Protein AF-A0A7S1NNS5-F1 (afdb_monomer_lite)

Sequence (110 aa):
AAVNRTRTPWVIMAGHRPFYIDSTNWDLPDGDQPVAEAMRRSLEDLLYQHRVDLIFGAHHHSYQRSCPVYKGECREAPTGYAGPVVVNLGMGGAGNSRNVHWVRPRIWRF

InterPro domains:
  IPR004843 Calcineurin-like, phosphoesterase domain [PF00149] (5-63)
  IPR029052 Metallo-dependent phosphatase-like [G3DSA:3.60.21.10] (1-109)
  IPR029052 Metallo-dependent phosphatase-like [SSF56300] (5-108)

pLDDT: mean 95.2, std 5.36, range [59.97, 98.69]

Secondary structure (DSSP, 8-state):
----TTT----EEE-SS-SS-------TTTSHHHHHHHHHHHHHHHHHHTT--EEEE-SSSSEEEEEEEETTEE---SSS---PEEEEE--SSSPPP----SSPPGGG--

Radius of gyration: 14.2 Å; chains: 1; bounding box: 38×27×39 Å

Organism: NCBI:txid73025

Foldseek 3Di:
DPDDCVVVVAAEAEDAQFLDDQFQFPDPPDTNVNVNVVCCVVPQVVCVVVLHAEYEYAPQQDWFKFAADGPLDHFDDPDDGGHYIYIYHHNPPDDHHPGGDPDDRPGGPD

Structure (mmCIF, N/CA/C/O backbone):
data_AF-A0A7S1NNS5-F1
#
_entry.id   AF-A0A7S1NNS5-F1
#
loop_
_atom_site.group_PDB
_atom_site.id
_atom_site.type_symbol
_atom_site.label_atom_id
_atom_site.label_alt_id
_atom_site.label_comp_id
_atom_site.label_asym_id
_atom_site.label_entity_id
_atom_site.label_seq_id
_atom_site.pdbx_PDB_ins_code
_atom_site.Cartn_x
_atom_site.Cartn_y
_atom_site.Cartn_z
_atom_site.occupancy
_atom_site.B_iso_or_equiv
_atom_site.auth_seq_id
_atom_site.auth_comp_id
_atom_site.auth_asym_id
_atom_site.auth_atom_id
_atom_site.pdbx_PDB_model_num
ATOM 1 N N . ALA A 1 1 ? -21.250 -2.586 3.769 1.00 72.25 1 ALA A N 1
ATOM 2 C CA . ALA A 1 1 ? -20.170 -3.590 3.904 1.00 72.25 1 ALA A CA 1
ATOM 3 C C . ALA A 1 1 ? -20.591 -4.671 4.900 1.00 72.25 1 ALA A C 1
ATOM 5 O O . ALA A 1 1 ? -21.308 -4.340 5.835 1.00 72.25 1 ALA A O 1
ATOM 6 N N . ALA A 1 2 ? -20.172 -5.929 4.699 1.00 90.81 2 ALA A N 1
ATOM 7 C CA . ALA A 1 2 ? -20.614 -7.091 5.492 1.00 90.81 2 ALA A CA 1
ATOM 8 C C . ALA A 1 2 ? -19.697 -7.460 6.685 1.00 90.81 2 ALA A C 1
ATOM 10 O O . ALA A 1 2 ? -20.023 -8.356 7.458 1.00 90.81 2 ALA A O 1
ATOM 11 N N . VAL A 1 3 ? -18.544 -6.798 6.841 1.00 95.38 3 VAL A N 1
ATOM 12 C CA . VAL A 1 3 ? -17.554 -7.126 7.882 1.00 95.38 3 VAL A CA 1
ATOM 13 C C . VAL A 1 3 ? -17.997 -6.610 9.254 1.00 95.38 3 VAL A C 1
ATOM 15 O O . VAL A 1 3 ? -18.197 -5.408 9.431 1.00 95.38 3 VAL A O 1
ATOM 18 N N . ASN A 1 4 ? -18.074 -7.501 10.247 1.00 95.75 4 ASN A N 1
ATOM 19 C CA . ASN A 1 4 ? -18.313 -7.134 11.642 1.00 95.75 4 ASN A CA 1
ATOM 20 C C . ASN A 1 4 ? -16.986 -6.969 12.401 1.00 95.75 4 ASN A C 1
ATOM 22 O O . ASN A 1 4 ? -16.387 -7.945 12.856 1.00 95.75 4 ASN A O 1
ATOM 26 N N . ARG A 1 5 ? -16.559 -5.720 12.598 1.00 94.94 5 ARG A N 1
ATOM 27 C CA . ARG A 1 5 ? -15.259 -5.406 13.208 1.00 94.94 5 ARG A CA 1
ATOM 28 C C . ARG A 1 5 ? -15.173 -5.637 14.716 1.00 94.94 5 ARG A C 1
ATOM 30 O O . ARG A 1 5 ? -14.072 -5.613 15.249 1.00 94.94 5 ARG A O 1
ATOM 37 N N . THR A 1 6 ? -16.279 -5.931 15.404 1.00 96.06 6 THR A N 1
ATOM 38 C CA . THR A 1 6 ? -16.203 -6.401 16.801 1.00 96.06 6 THR A CA 1
ATOM 39 C C . THR A 1 6 ? -15.765 -7.863 16.889 1.00 96.06 6 THR A C 1
ATOM 41 O O . THR A 1 6 ? -15.257 -8.284 17.923 1.00 96.06 6 THR A O 1
ATOM 44 N N . ARG A 1 7 ? -15.924 -8.636 15.802 1.00 97.56 7 ARG A N 1
ATOM 45 C CA . ARG A 1 7 ? -15.493 -10.042 15.702 1.00 97.56 7 ARG A CA 1
ATOM 46 C C . ARG A 1 7 ? -14.221 -10.211 14.877 1.00 97.56 7 ARG A C 1
ATOM 48 O O . ARG A 1 7 ? -13.359 -11.000 15.244 1.00 97.56 7 ARG A O 1
ATOM 55 N N . THR A 1 8 ? -14.108 -9.479 13.772 1.00 96.94 8 THR A N 1
ATOM 56 C CA . THR A 1 8 ? -12.945 -9.479 12.874 1.00 96.94 8 THR A CA 1
ATOM 57 C C . THR A 1 8 ? -12.390 -8.056 12.787 1.00 96.94 8 THR A C 1
ATOM 59 O O . THR A 1 8 ? -12.735 -7.321 11.856 1.00 96.94 8 THR A O 1
ATOM 62 N N . PRO A 1 9 ? -11.603 -7.616 13.785 1.00 95.31 9 PRO A N 1
ATOM 63 C CA . PRO A 1 9 ? -11.196 -6.216 13.905 1.00 95.31 9 PRO A CA 1
ATOM 64 C C . PRO A 1 9 ? -10.269 -5.768 12.775 1.00 95.31 9 PRO A C 1
ATOM 66 O O . PRO A 1 9 ? -10.369 -4.620 12.336 1.00 95.31 9 PRO A O 1
ATOM 69 N N . TRP A 1 10 ? -9.437 -6.685 12.277 1.00 96.88 10 TRP A N 1
ATOM 70 C CA . TRP A 1 10 ? -8.492 -6.439 11.196 1.00 96.88 10 TRP A CA 1
ATOM 71 C C . TRP A 1 10 ? -9.129 -6.691 9.832 1.00 96.88 10 TRP A C 1
ATOM 73 O O . TRP A 1 10 ? -9.603 -7.793 9.549 1.00 96.88 10 TRP A O 1
ATOM 83 N N . VAL A 1 11 ? -9.111 -5.674 8.979 1.00 98.00 11 VAL A N 1
ATOM 84 C CA . VAL A 1 11 ? -9.533 -5.740 7.582 1.00 98.00 11 VAL A CA 1
ATOM 85 C C . VAL A 1 11 ? -8.316 -5.499 6.712 1.00 98.00 11 VAL A C 1
ATOM 87 O O . VAL A 1 11 ? -7.682 -4.447 6.781 1.00 98.00 11 VAL A O 1
ATOM 90 N N . ILE A 1 12 ? -8.006 -6.488 5.883 1.00 98.19 12 ILE A N 1
ATOM 91 C CA . ILE A 1 12 ? -6.823 -6.500 5.033 1.00 98.19 12 ILE A CA 1
ATOM 92 C C . ILE A 1 12 ? -7.285 -6.633 3.587 1.00 98.19 12 ILE A C 1
ATOM 94 O O . ILE A 1 12 ? -8.106 -7.495 3.269 1.00 98.19 12 ILE A O 1
ATOM 98 N N . MET A 1 13 ? -6.748 -5.787 2.716 1.00 98.00 13 MET A N 1
ATOM 99 C CA . MET A 1 13 ? -6.851 -5.949 1.269 1.00 98.00 13 MET A CA 1
ATOM 100 C C . MET A 1 13 ? -5.528 -6.513 0.759 1.00 98.00 13 MET A C 1
ATOM 102 O O . MET A 1 13 ? -4.462 -6.102 1.210 1.00 98.00 13 MET A O 1
ATOM 106 N N . ALA A 1 14 ? -5.586 -7.468 -0.161 1.00 97.81 14 ALA A N 1
ATOM 107 C CA . ALA A 1 14 ? -4.403 -8.008 -0.811 1.00 97.81 14 ALA A CA 1
ATOM 108 C C . ALA A 1 14 ? -4.624 -8.052 -2.322 1.00 97.81 14 ALA A C 1
ATOM 110 O O . ALA A 1 14 ? -5.696 -8.441 -2.790 1.00 97.81 14 ALA A O 1
ATOM 111 N N . GLY A 1 15 ? -3.601 -7.664 -3.074 1.00 96.31 15 GLY A N 1
ATOM 112 C CA . GLY A 1 15 ? -3.576 -7.711 -4.529 1.00 96.31 15 GLY A CA 1
ATOM 113 C C . GLY A 1 15 ? -2.174 -8.026 -5.041 1.00 96.31 15 GLY A C 1
ATOM 114 O O . GLY A 1 15 ? -1.186 -7.870 -4.328 1.00 96.31 15 GLY A O 1
ATOM 115 N N . HIS A 1 16 ? -2.078 -8.494 -6.288 1.00 97.50 16 HIS A N 1
ATOM 116 C CA . HIS A 1 16 ? -0.778 -8.809 -6.880 1.00 97.50 16 HIS A CA 1
ATOM 117 C C . HIS A 1 16 ? 0.026 -7.545 -7.210 1.00 97.50 16 HIS A C 1
ATOM 119 O O . HIS A 1 16 ? 1.174 -7.435 -6.798 1.00 97.50 16 HIS A O 1
ATOM 125 N N . ARG A 1 17 ? -0.560 -6.586 -7.940 1.00 97.94 17 ARG A N 1
ATOM 126 C CA . ARG A 1 17 ? 0.110 -5.321 -8.290 1.00 97.94 17 ARG A CA 1
ATOM 127 C C . ARG A 1 17 ? 0.098 -4.368 -7.087 1.00 97.94 17 ARG A C 1
ATOM 129 O O . ARG A 1 17 ? -0.852 -4.408 -6.302 1.00 97.94 17 ARG A O 1
ATOM 136 N N . PRO A 1 18 ? 1.124 -3.523 -6.913 1.00 97.25 18 PRO A N 1
ATOM 137 C CA . PRO A 1 18 ? 1.241 -2.710 -5.715 1.00 97.25 18 PRO A CA 1
ATOM 138 C C . PRO A 1 18 ? 0.255 -1.539 -5.723 1.00 97.25 18 PRO A C 1
ATOM 140 O O . PRO A 1 18 ? 0.087 -0.855 -6.728 1.00 97.25 18 PRO A O 1
ATOM 143 N N . PHE A 1 19 ? -0.380 -1.279 -4.579 1.00 98.19 19 PHE A N 1
ATOM 144 C CA . PHE A 1 19 ? -1.348 -0.185 -4.428 1.00 98.19 19 PHE A CA 1
ATOM 145 C C . PHE A 1 19 ? -0.680 1.197 -4.346 1.00 98.19 19 PHE A C 1
ATOM 147 O O . PHE A 1 19 ? -1.133 2.171 -4.940 1.00 98.19 19 PHE A O 1
ATOM 154 N N . TYR A 1 20 ? 0.442 1.250 -3.636 1.00 97.56 20 TYR A N 1
ATOM 155 C CA . TYR A 1 20 ? 1.446 2.302 -3.682 1.00 97.56 20 TYR A CA 1
ATOM 156 C C . TYR A 1 20 ? 2.793 1.607 -3.881 1.00 97.56 20 TYR A C 1
ATOM 158 O O . TYR A 1 20 ? 3.020 0.551 -3.288 1.00 97.56 20 TYR A O 1
ATOM 166 N N . ILE A 1 21 ? 3.691 2.197 -4.672 1.00 96.38 21 ILE A N 1
ATOM 167 C CA . ILE A 1 21 ? 5.068 1.708 -4.810 1.00 96.38 21 ILE A CA 1
ATOM 168 C C . ILE A 1 21 ? 6.045 2.853 -5.078 1.00 96.38 21 ILE A C 1
ATOM 170 O O . ILE A 1 21 ? 5.730 3.795 -5.805 1.00 96.38 21 ILE A O 1
ATOM 174 N N . ASP A 1 22 ? 7.235 2.787 -4.491 1.00 95.50 22 ASP A N 1
ATOM 175 C CA . ASP A 1 22 ? 8.407 3.503 -4.986 1.00 95.50 22 ASP A CA 1
ATOM 176 C C . ASP A 1 22 ? 8.935 2.756 -6.215 1.00 95.50 22 ASP A C 1
ATOM 178 O O . ASP A 1 22 ? 9.578 1.712 -6.084 1.00 95.50 22 ASP A O 1
ATOM 182 N N . SER A 1 23 ? 8.595 3.267 -7.398 1.00 95.56 23 SER A N 1
ATOM 183 C CA . SER A 1 23 ? 9.065 2.748 -8.679 1.00 95.56 23 SER A CA 1
ATOM 184 C C . SER A 1 23 ? 9.232 3.875 -9.695 1.00 95.56 23 SER A C 1
ATOM 186 O O . SER A 1 23 ? 8.374 4.753 -9.777 1.00 95.56 23 SER A O 1
ATOM 188 N N . THR A 1 24 ? 10.299 3.850 -10.490 1.00 96.44 24 THR A N 1
ATOM 189 C CA . THR A 1 24 ? 10.511 4.761 -11.628 1.00 96.44 24 THR A CA 1
ATOM 190 C C . THR A 1 24 ? 9.867 4.256 -12.923 1.00 96.44 24 THR A C 1
ATOM 192 O O . THR A 1 24 ? 10.018 4.895 -13.961 1.00 96.44 24 THR A O 1
ATOM 195 N N . ASN A 1 25 ? 9.160 3.122 -12.888 1.00 97.06 25 ASN A N 1
ATOM 196 C CA . ASN A 1 25 ? 8.480 2.558 -14.051 1.00 97.06 25 ASN A CA 1
ATOM 197 C C . ASN A 1 25 ? 7.132 3.260 -14.293 1.00 97.06 25 ASN A C 1
ATOM 199 O O . ASN A 1 25 ? 6.145 3.011 -13.593 1.00 97.06 25 ASN A O 1
ATOM 203 N N . TRP A 1 26 ? 7.120 4.116 -15.313 1.00 97.12 26 TRP A N 1
ATOM 204 C CA . TRP A 1 26 ? 5.965 4.884 -15.782 1.00 97.12 26 TRP A CA 1
ATOM 205 C C . TRP A 1 26 ? 5.451 4.420 -17.152 1.00 97.12 26 TRP A C 1
ATOM 207 O O . TRP A 1 26 ? 4.661 5.127 -17.778 1.00 97.12 26 TRP A O 1
ATOM 217 N N . ASP A 1 27 ? 5.888 3.250 -17.623 1.00 97.38 27 ASP A N 1
ATOM 218 C CA . ASP A 1 27 ? 5.524 2.745 -18.945 1.00 97.38 27 ASP A CA 1
ATOM 219 C C . ASP A 1 27 ? 4.004 2.559 -19.048 1.00 97.38 27 ASP A C 1
ATOM 221 O O . ASP A 1 27 ? 3.374 1.939 -18.193 1.00 97.38 27 ASP A O 1
ATOM 225 N N . LEU A 1 28 ? 3.384 3.102 -20.094 1.00 95.75 28 LEU A N 1
ATOM 226 C CA . LEU A 1 28 ? 1.946 2.952 -20.309 1.00 95.75 28 LEU A CA 1
ATOM 227 C C . LEU A 1 28 ? 1.637 1.697 -21.145 1.00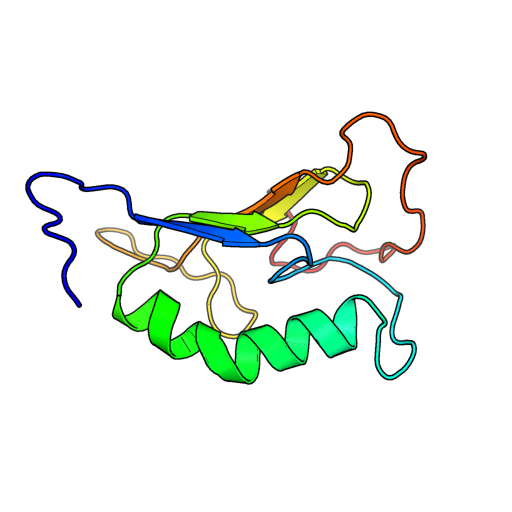 95.75 28 LEU A C 1
ATOM 229 O O . LEU A 1 28 ? 2.376 1.403 -22.083 1.00 95.75 28 LEU A O 1
ATOM 233 N N . PRO A 1 29 ? 0.519 0.994 -20.874 1.00 94.44 29 PRO A N 1
ATOM 234 C CA . PRO A 1 29 ? -0.437 1.233 -19.784 1.00 94.44 29 PRO A CA 1
ATOM 235 C C . PRO A 1 29 ? -0.112 0.457 -18.491 1.00 94.44 29 PRO A C 1
ATOM 237 O O . PRO A 1 29 ? -0.773 0.667 -17.476 1.00 94.44 29 PRO A O 1
ATOM 240 N N . ASP A 1 30 ? 0.868 -0.448 -18.535 1.00 95.50 30 ASP A N 1
ATOM 241 C CA . ASP A 1 30 ? 1.033 -1.542 -17.565 1.00 95.50 30 ASP A CA 1
ATOM 242 C C . ASP A 1 30 ? 2.200 -1.386 -16.583 1.00 95.50 30 ASP A C 1
ATOM 244 O O . ASP A 1 30 ? 2.463 -2.302 -15.796 1.00 95.50 30 ASP A O 1
ATOM 248 N N . GLY A 1 31 ? 2.897 -0.253 -16.621 1.00 97.19 31 GLY A N 1
ATOM 249 C CA . GLY A 1 31 ? 3.951 0.088 -15.681 1.00 97.19 31 GLY A CA 1
ATOM 250 C C . GLY A 1 31 ? 3.437 0.185 -14.247 1.00 97.19 31 GLY A C 1
ATOM 251 O O . GLY A 1 31 ? 2.243 0.372 -13.984 1.00 97.19 31 GLY A O 1
ATOM 252 N N . ASP A 1 32 ? 4.366 0.081 -13.300 1.00 97.44 32 ASP A N 1
ATOM 253 C CA . ASP A 1 32 ? 4.055 0.059 -11.870 1.00 97.44 32 ASP A CA 1
ATOM 254 C C . ASP A 1 32 ? 3.227 1.281 -11.434 1.00 97.44 32 ASP A C 1
ATOM 256 O O . ASP A 1 32 ? 2.226 1.133 -10.727 1.00 97.44 32 ASP A O 1
ATOM 260 N N . GLN A 1 33 ? 3.624 2.484 -11.869 1.00 97.38 33 GLN A N 1
ATOM 261 C CA . GLN A 1 33 ? 2.968 3.731 -11.466 1.00 97.38 33 GLN A CA 1
ATOM 262 C C . GLN A 1 33 ? 1.575 3.911 -12.094 1.00 97.38 33 GLN A C 1
ATOM 264 O O . GLN A 1 33 ? 0.630 4.122 -11.328 1.00 97.38 33 GLN A O 1
ATOM 269 N N . PRO A 1 34 ? 1.375 3.765 -13.423 1.00 98.19 34 PRO A N 1
ATOM 270 C CA . PRO A 1 34 ? 0.045 3.859 -14.031 1.00 98.19 34 PRO A CA 1
ATOM 271 C C . PRO A 1 34 ? -0.983 2.894 -13.430 1.00 98.19 34 PRO A C 1
ATOM 273 O O . PRO A 1 34 ? -2.122 3.283 -13.154 1.00 98.19 34 PRO A O 1
ATOM 276 N N . VAL A 1 35 ? -0.584 1.647 -13.163 1.00 98.19 35 VAL A N 1
ATOM 277 C CA . VAL A 1 35 ? -1.483 0.647 -12.571 1.00 98.19 35 VAL A CA 1
ATOM 278 C C . VAL A 1 35 ? -1.802 0.987 -11.114 1.00 98.19 35 VAL A C 1
ATOM 280 O O . VAL A 1 35 ? -2.971 0.939 -10.717 1.00 98.19 35 VAL A O 1
ATOM 283 N N . ALA A 1 36 ? -0.801 1.380 -10.319 1.00 97.94 36 ALA A N 1
ATOM 284 C CA . ALA A 1 36 ? -1.015 1.841 -8.947 1.00 97.94 36 ALA A CA 1
ATOM 285 C C . ALA A 1 36 ? -1.941 3.071 -8.900 1.00 97.94 36 ALA A C 1
ATOM 287 O O . ALA A 1 36 ? -2.832 3.152 -8.053 1.00 97.94 36 ALA A O 1
ATOM 288 N N . GLU A 1 37 ? -1.787 4.022 -9.823 1.00 98.12 37 GLU A N 1
ATOM 289 C CA . GLU A 1 37 ? -2.674 5.182 -9.952 1.00 98.12 37 GLU A CA 1
ATOM 290 C C . GLU A 1 37 ? -4.112 4.798 -10.292 1.00 98.12 37 GLU A C 1
ATOM 292 O O . GLU A 1 37 ? -5.038 5.286 -9.640 1.00 98.12 37 GLU A O 1
ATOM 297 N N . ALA A 1 38 ? -4.319 3.916 -11.270 1.00 98.19 38 ALA A N 1
ATOM 298 C CA . ALA A 1 38 ? -5.652 3.460 -11.655 1.00 98.19 38 ALA A CA 1
ATOM 299 C C . ALA A 1 38 ? -6.374 2.755 -10.492 1.00 98.19 38 ALA A C 1
ATOM 301 O O . ALA A 1 38 ? -7.555 3.019 -10.235 1.00 98.19 38 ALA A O 1
ATOM 302 N N . MET A 1 39 ? -5.654 1.915 -9.739 1.00 98.12 39 MET A N 1
ATOM 303 C CA . MET A 1 39 ? -6.189 1.270 -8.537 1.00 98.12 39 MET A CA 1
ATOM 304 C C . MET A 1 39 ? -6.560 2.292 -7.463 1.00 98.12 39 MET A C 1
ATOM 306 O O . MET A 1 39 ? -7.664 2.224 -6.921 1.00 98.12 39 MET A O 1
ATOM 310 N N . ARG A 1 40 ? -5.690 3.267 -7.174 1.00 98.25 40 ARG A N 1
ATOM 311 C CA . ARG A 1 40 ? -5.969 4.305 -6.169 1.00 98.25 40 ARG A CA 1
ATOM 312 C C . ARG A 1 40 ? -7.159 5.178 -6.549 1.00 98.25 40 ARG A C 1
ATOM 314 O O . ARG A 1 40 ? -8.032 5.392 -5.713 1.00 98.25 40 ARG A O 1
ATOM 321 N N . ARG A 1 41 ? -7.263 5.599 -7.814 1.00 98.31 41 ARG A N 1
ATOM 322 C CA . ARG A 1 41 ? -8.426 6.355 -8.319 1.00 98.31 41 ARG A CA 1
ATOM 323 C C . ARG A 1 41 ? -9.747 5.613 -8.115 1.00 98.31 41 ARG A C 1
ATOM 325 O O . ARG A 1 41 ? -10.762 6.256 -7.889 1.00 98.31 41 ARG A O 1
ATOM 332 N N . SER A 1 42 ? -9.725 4.284 -8.194 1.00 98.12 42 SER A N 1
ATOM 333 C CA . SER A 1 42 ? -10.937 3.461 -8.132 1.00 98.12 42 SER A CA 1
ATOM 334 C C . SER A 1 42 ? -11.287 2.997 -6.717 1.00 98.12 42 SER A C 1
ATOM 336 O O . SER A 1 42 ? -12.461 2.833 -6.400 1.00 98.12 42 SER A O 1
ATOM 338 N N . LEU A 1 43 ? -10.282 2.739 -5.873 1.00 98.38 43 LEU A N 1
ATOM 339 C CA . LEU A 1 43 ? -10.463 2.000 -4.619 1.00 98.38 43 LEU A CA 1
ATOM 340 C C . LEU A 1 43 ? -10.043 2.771 -3.366 1.00 98.38 43 LEU A C 1
ATOM 342 O O . LEU A 1 43 ? -10.512 2.429 -2.286 1.00 98.38 43 LEU A O 1
ATOM 346 N N . GLU A 1 44 ? -9.176 3.781 -3.457 1.00 98.56 44 GLU A N 1
ATOM 347 C CA . GLU A 1 44 ? -8.571 4.396 -2.265 1.00 98.56 44 GLU A CA 1
ATOM 348 C C . GLU A 1 44 ? -9.610 4.978 -1.303 1.00 98.56 44 GLU A C 1
ATOM 350 O O . GLU A 1 44 ? -9.551 4.708 -0.103 1.00 98.56 44 GLU A O 1
ATOM 355 N N . ASP A 1 45 ? -10.604 5.691 -1.835 1.00 98.50 45 ASP A N 1
ATOM 356 C CA . ASP A 1 45 ? -11.661 6.301 -1.024 1.00 98.50 45 ASP A CA 1
ATOM 357 C C . ASP A 1 45 ? -12.534 5.241 -0.350 1.00 98.50 45 ASP A C 1
ATOM 359 O O . ASP A 1 45 ? -12.859 5.361 0.830 1.00 98.50 45 ASP A O 1
ATOM 363 N N . LEU A 1 46 ? -12.836 4.150 -1.059 1.00 98.06 46 LEU A N 1
ATOM 364 C CA . LEU A 1 46 ? -13.601 3.025 -0.524 1.00 98.06 46 LEU A CA 1
ATOM 365 C C . LEU A 1 46 ? -12.845 2.319 0.613 1.00 98.06 46 LEU A C 1
ATOM 367 O O . LEU A 1 46 ? -13.423 2.032 1.665 1.00 98.06 46 LEU A O 1
ATOM 371 N N . LEU A 1 47 ? -11.554 2.034 0.413 1.00 98.25 47 LEU A N 1
ATOM 372 C CA . LEU A 1 47 ? -10.718 1.354 1.408 1.00 98.25 47 LEU A CA 1
ATOM 373 C C . LEU A 1 47 ? -10.519 2.232 2.650 1.00 98.25 47 LEU A C 1
ATOM 375 O O . LEU A 1 47 ? -10.604 1.730 3.774 1.00 98.25 47 LEU A O 1
ATOM 379 N N . TYR A 1 48 ? -10.330 3.540 2.463 1.00 97.81 48 TYR A N 1
ATOM 380 C CA . TYR A 1 48 ? -10.237 4.505 3.556 1.00 97.81 48 TYR A CA 1
ATOM 381 C C . TYR A 1 48 ? -11.562 4.631 4.325 1.00 97.81 48 TYR A C 1
ATOM 383 O O . TYR A 1 48 ? -11.575 4.532 5.554 1.00 97.81 48 TYR A O 1
ATOM 391 N N . GLN A 1 49 ? -12.696 4.757 3.623 1.00 96.94 49 GLN A N 1
ATOM 392 C CA . GLN A 1 49 ? -14.035 4.839 4.224 1.00 96.94 49 GLN A CA 1
ATOM 393 C C . GLN A 1 49 ? -14.366 3.601 5.069 1.00 96.94 49 GLN A C 1
ATOM 395 O O . GLN A 1 49 ? -14.964 3.712 6.141 1.00 96.94 49 GLN A O 1
ATOM 400 N N . HIS A 1 50 ? -13.955 2.414 4.618 1.00 96.75 50 HIS A N 1
ATOM 401 C CA . HIS A 1 50 ? -14.123 1.165 5.366 1.00 96.75 50 HIS A CA 1
ATOM 402 C C . HIS A 1 50 ? -12.996 0.873 6.365 1.00 96.75 50 HIS A C 1
ATOM 404 O O . HIS A 1 50 ? -13.011 -0.167 7.034 1.00 96.75 50 HIS A O 1
ATOM 410 N N . ARG A 1 51 ? -12.080 1.831 6.536 1.00 96.94 51 ARG A N 1
ATOM 411 C CA . ARG A 1 51 ? -10.987 1.823 7.505 1.00 96.94 51 ARG A CA 1
ATOM 412 C C . ARG A 1 51 ? -10.075 0.600 7.370 1.00 96.94 51 ARG A C 1
ATOM 414 O O . ARG A 1 51 ? -9.715 0.003 8.379 1.00 96.94 51 ARG A O 1
ATOM 421 N N . VAL A 1 52 ? -9.758 0.179 6.146 1.00 98.19 52 VAL A N 1
ATOM 422 C CA . VAL A 1 52 ? -8.841 -0.949 5.898 1.00 98.19 52 VAL A CA 1
ATOM 423 C C . VAL A 1 52 ? -7.519 -0.702 6.617 1.00 98.19 52 VAL A C 1
ATOM 425 O O . VAL A 1 52 ? -6.968 0.392 6.519 1.00 98.19 52 VAL A O 1
ATOM 428 N N . ASP A 1 53 ? -7.022 -1.694 7.351 1.00 97.88 53 ASP A N 1
ATOM 429 C CA . ASP A 1 53 ? -5.847 -1.522 8.210 1.00 97.88 53 ASP A CA 1
ATOM 430 C C . ASP A 1 53 ? -4.552 -1.725 7.427 1.00 97.88 53 ASP A C 1
ATOM 432 O O . ASP A 1 53 ? -3.607 -0.949 7.570 1.00 97.88 53 ASP A O 1
ATOM 436 N N . LEU A 1 54 ? -4.523 -2.753 6.573 1.00 98.06 54 LEU A N 1
ATOM 437 C CA . LEU A 1 54 ? -3.365 -3.117 5.764 1.00 98.06 54 LEU A CA 1
ATOM 438 C C . LEU A 1 54 ? -3.756 -3.357 4.311 1.00 98.06 54 LEU A C 1
ATOM 440 O O . LEU A 1 54 ? -4.794 -3.957 4.018 1.00 98.06 54 LEU A O 1
ATOM 444 N N . ILE A 1 55 ? -2.878 -2.932 3.409 1.00 98.69 55 ILE A N 1
ATOM 445 C CA . ILE A 1 55 ? -2.959 -3.243 1.984 1.00 98.69 55 ILE A CA 1
ATOM 446 C C . ILE A 1 55 ? -1.674 -3.958 1.579 1.00 98.69 55 ILE A C 1
ATOM 448 O O . ILE A 1 55 ? -0.597 -3.362 1.601 1.00 98.69 55 ILE A O 1
ATOM 452 N N . PHE A 1 56 ? -1.786 -5.227 1.197 1.00 98.56 56 PHE A N 1
ATOM 453 C CA . PHE A 1 56 ? -0.671 -6.013 0.684 1.00 98.56 56 PHE A CA 1
ATOM 454 C C . PHE A 1 56 ? -0.599 -5.947 -0.840 1.00 98.56 56 PHE A C 1
ATOM 456 O O . PHE A 1 56 ? -1.576 -6.229 -1.532 1.00 98.56 56 PHE A O 1
ATOM 463 N N . GLY A 1 57 ? 0.584 -5.596 -1.340 1.00 98.00 57 GLY A N 1
ATOM 464 C CA . GLY A 1 57 ? 0.963 -5.655 -2.748 1.00 98.00 57 GLY A CA 1
ATOM 465 C C . GLY A 1 57 ? 2.155 -6.584 -2.977 1.00 98.00 57 GLY A C 1
ATOM 466 O O . GLY A 1 57 ? 2.865 -6.959 -2.040 1.00 98.00 57 GLY A O 1
ATOM 467 N N . ALA A 1 58 ? 2.391 -6.936 -4.235 1.00 97.00 58 ALA A N 1
ATOM 468 C CA . ALA A 1 58 ? 3.564 -7.672 -4.692 1.00 97.00 58 ALA A CA 1
ATOM 469 C C . ALA A 1 58 ? 4.000 -7.121 -6.064 1.00 97.00 58 ALA A C 1
ATOM 471 O O . ALA A 1 58 ? 4.005 -5.909 -6.265 1.00 97.00 58 ALA A O 1
ATOM 472 N N . HIS A 1 59 ? 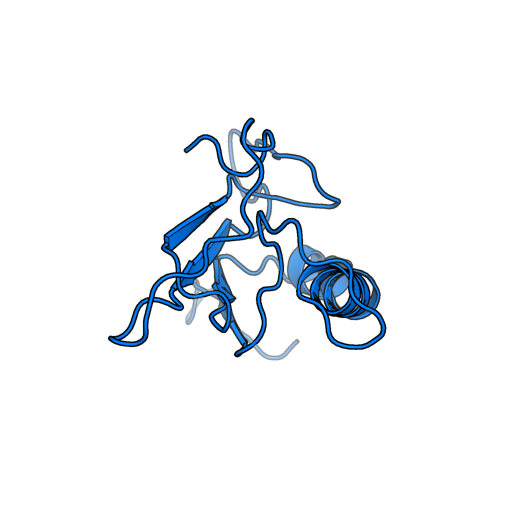4.348 -7.998 -7.011 1.00 97.75 59 HIS A N 1
ATOM 473 C CA . HIS A 1 59 ? 4.787 -7.673 -8.375 1.00 97.75 59 HIS A CA 1
ATOM 474 C C . HIS A 1 59 ? 6.147 -6.968 -8.448 1.00 97.75 59 HIS A C 1
ATOM 476 O O . HIS A 1 59 ? 7.068 -7.492 -9.064 1.00 97.75 59 HIS A O 1
ATOM 482 N N . HIS A 1 60 ? 6.323 -5.839 -7.762 1.00 97.62 60 HIS A N 1
ATOM 483 C CA . HIS A 1 60 ? 7.626 -5.207 -7.614 1.00 97.62 60 HIS A CA 1
ATOM 484 C C . HIS A 1 60 ? 8.460 -6.017 -6.611 1.00 97.62 60 HIS A C 1
ATOM 486 O O . HIS A 1 60 ? 8.095 -6.129 -5.436 1.00 97.62 60 HIS A O 1
ATOM 492 N N . HIS A 1 61 ? 9.563 -6.618 -7.055 1.00 97.50 61 HIS A N 1
ATOM 493 C CA . HIS A 1 61 ? 10.378 -7.540 -6.260 1.00 97.50 61 HIS A CA 1
ATOM 494 C C . HIS A 1 61 ? 11.272 -6.779 -5.274 1.00 97.50 61 HIS A C 1
ATOM 496 O O . HIS A 1 61 ? 12.487 -6.676 -5.432 1.00 97.50 61 HIS A O 1
ATOM 502 N N . SER A 1 62 ? 10.643 -6.198 -4.259 1.00 95.25 62 SER A N 1
ATOM 503 C CA . SER A 1 62 ? 11.281 -5.467 -3.169 1.00 95.25 62 SER A CA 1
ATOM 504 C C . SER A 1 62 ? 10.389 -5.478 -1.935 1.00 95.25 62 SER A C 1
ATOM 506 O O . SER A 1 62 ? 9.165 -5.530 -2.066 1.00 95.25 62 SER A O 1
ATOM 508 N N . TYR A 1 63 ? 10.977 -5.288 -0.759 1.00 95.56 63 TYR A N 1
ATOM 509 C CA . TYR A 1 63 ? 10.217 -4.913 0.427 1.00 95.56 63 TYR A CA 1
ATOM 510 C C . TYR A 1 63 ? 10.020 -3.398 0.480 1.00 95.56 63 TYR A C 1
ATOM 512 O O . TYR A 1 63 ? 11.002 -2.655 0.436 1.00 95.56 63 TYR A O 1
ATOM 520 N N . GLN A 1 64 ? 8.775 -2.943 0.617 1.00 95.75 64 GLN A N 1
ATOM 521 C CA . GLN A 1 64 ? 8.470 -1.542 0.915 1.00 95.75 64 GLN A CA 1
ATOM 522 C C . GLN A 1 64 ? 7.300 -1.465 1.891 1.00 95.75 64 GLN A C 1
ATOM 524 O O . GLN A 1 64 ? 6.349 -2.235 1.778 1.00 95.75 64 GLN A O 1
ATOM 529 N N . ARG A 1 65 ? 7.356 -0.532 2.839 1.00 97.19 65 ARG A N 1
ATOM 530 C CA . ARG A 1 65 ? 6.300 -0.313 3.829 1.00 97.19 65 ARG A CA 1
ATOM 531 C C . ARG A 1 65 ? 6.047 1.175 3.973 1.00 97.19 65 ARG A C 1
ATOM 533 O O . ARG A 1 65 ? 6.993 1.945 4.121 1.00 97.19 65 ARG A O 1
ATOM 540 N N . SER A 1 66 ? 4.782 1.569 3.910 1.00 97.38 66 SER A N 1
ATOM 541 C CA . SER A 1 66 ? 4.412 2.967 4.037 1.00 97.38 66 SER A CA 1
ATOM 542 C C . SER A 1 66 ? 4.155 3.372 5.494 1.00 97.38 66 SER A C 1
ATOM 544 O O . SER A 1 66 ? 3.887 2.540 6.361 1.00 97.38 66 SER A O 1
ATOM 546 N N . CYS A 1 67 ? 4.156 4.674 5.764 1.00 96.69 67 CYS A N 1
ATOM 547 C CA . CYS A 1 67 ? 3.343 5.239 6.848 1.00 96.69 67 CYS A CA 1
ATOM 548 C C . CYS A 1 67 ? 1.841 4.942 6.618 1.00 96.69 67 CYS A C 1
ATOM 550 O O . CYS A 1 67 ? 1.465 4.564 5.501 1.00 96.69 67 CYS A O 1
ATOM 552 N N . PRO A 1 68 ? 0.950 5.150 7.608 1.00 97.19 68 PRO A N 1
ATOM 553 C CA . PRO A 1 68 ? -0.482 5.236 7.330 1.00 97.19 68 PRO A CA 1
ATOM 554 C C . PRO A 1 68 ? -0.715 6.301 6.257 1.00 97.19 68 PRO A C 1
ATOM 556 O O . PRO A 1 68 ? -0.322 7.455 6.443 1.00 97.19 68 PRO A O 1
ATOM 559 N N . VAL A 1 69 ? -1.271 5.915 5.110 1.00 97.31 69 VAL A N 1
ATOM 560 C CA . VAL A 1 69 ? -1.277 6.759 3.907 1.00 97.31 69 VAL A CA 1
ATOM 561 C C . VAL A 1 69 ? -2.687 6.962 3.379 1.00 97.31 69 VAL A C 1
ATOM 563 O O . VAL A 1 69 ? -3.489 6.035 3.336 1.00 97.31 69 VAL A O 1
ATOM 566 N N . TYR A 1 70 ? -2.984 8.187 2.955 1.00 97.75 70 TYR A N 1
ATOM 567 C CA . TYR A 1 70 ? -4.201 8.504 2.215 1.00 97.75 70 TYR A CA 1
ATOM 568 C C . TYR A 1 70 ? -3.960 9.709 1.308 1.00 97.75 70 TYR A C 1
ATOM 570 O O . TYR A 1 70 ? -3.457 10.738 1.768 1.00 97.75 70 TYR A O 1
ATOM 578 N N . LYS A 1 71 ? -4.320 9.585 0.029 1.00 97.12 71 LYS A N 1
ATOM 579 C CA . LYS A 1 71 ? -4.098 10.574 -1.037 1.00 97.12 71 LYS A CA 1
ATOM 580 C C . LYS A 1 71 ? -2.628 10.963 -1.200 1.00 97.12 71 LYS A C 1
ATOM 582 O O . LYS A 1 71 ? -2.296 12.103 -1.493 1.00 97.12 71 LYS A O 1
ATOM 587 N N . GLY A 1 72 ? -1.738 9.987 -1.031 1.00 95.88 72 GLY A N 1
ATOM 588 C CA . GLY A 1 72 ? -0.292 10.140 -1.224 1.00 95.88 72 GLY A CA 1
ATOM 589 C C . GLY A 1 72 ? 0.430 10.802 -0.052 1.00 95.88 72 GLY A C 1
ATOM 590 O O . GLY A 1 72 ? 1.635 11.030 -0.128 1.00 95.88 72 GLY A O 1
ATOM 591 N N . GLU A 1 73 ? -0.275 11.070 1.044 1.00 95.94 73 GLU A N 1
ATOM 592 C CA . GLU A 1 73 ? 0.273 11.736 2.216 1.00 95.94 73 GLU A CA 1
ATOM 593 C C . GLU A 1 73 ? 0.248 10.815 3.431 1.00 95.94 73 GLU A C 1
ATOM 595 O O . GLU A 1 73 ? -0.743 10.125 3.683 1.00 95.94 73 GLU A O 1
ATOM 600 N N . CYS A 1 74 ? 1.327 10.846 4.220 1.00 96.25 74 CYS A N 1
ATOM 601 C CA . CYS A 1 74 ? 1.293 10.260 5.556 1.00 96.25 74 CYS A CA 1
ATOM 602 C C . CYS A 1 74 ? 0.255 10.980 6.409 1.00 96.25 74 CYS A C 1
ATOM 604 O O . CYS A 1 74 ? 0.278 12.212 6.491 1.00 96.25 74 CYS A O 1
ATOM 606 N N . ARG A 1 75 ? -0.602 10.201 7.059 1.00 95.38 75 ARG A N 1
ATOM 607 C CA . ARG A 1 75 ? -1.603 10.661 8.011 1.00 95.38 75 ARG A CA 1
ATOM 608 C C . ARG A 1 75 ? -1.202 10.245 9.416 1.00 95.38 75 ARG A C 1
ATOM 610 O O . ARG A 1 75 ? -0.649 9.169 9.628 1.00 95.38 75 ARG A O 1
ATOM 617 N N . GLU A 1 76 ? -1.548 11.089 10.373 1.00 91.94 76 GLU A N 1
ATOM 618 C CA . GLU A 1 76 ? -1.365 10.827 11.792 1.00 91.94 76 GLU A CA 1
ATOM 619 C C . GLU A 1 76 ? -2.717 10.946 12.485 1.00 91.94 76 GLU A C 1
ATOM 621 O O . GLU A 1 76 ? -3.503 11.849 12.200 1.00 91.94 76 GLU A O 1
ATOM 626 N N . ALA A 1 77 ? -2.993 10.014 13.388 1.00 88.44 77 ALA A N 1
ATOM 627 C CA . ALA A 1 77 ? -4.150 10.057 14.262 1.00 88.44 77 ALA A CA 1
ATOM 628 C C . ALA A 1 77 ? -3.663 9.637 15.654 1.00 88.44 77 ALA A C 1
ATOM 630 O O . ALA A 1 77 ? -3.392 8.453 15.856 1.00 88.44 77 ALA A O 1
ATOM 631 N N . PRO A 1 78 ? -3.518 10.578 16.609 1.00 79.62 78 PRO A N 1
ATOM 632 C CA . PRO A 1 78 ? -3.064 10.265 17.967 1.00 79.62 78 PRO A CA 1
ATOM 633 C C . PRO A 1 78 ? -3.942 9.214 18.652 1.00 79.62 78 PRO A C 1
ATOM 635 O O . PRO A 1 78 ? -3.473 8.425 19.465 1.00 79.62 78 PRO A O 1
ATOM 638 N N . THR A 1 79 ? -5.226 9.190 18.291 1.00 82.31 79 THR A N 1
ATOM 639 C CA . THR A 1 79 ? -6.160 8.122 18.632 1.00 82.31 79 THR A CA 1
ATOM 640 C C . THR A 1 79 ? -6.978 7.765 17.393 1.00 82.31 79 THR A C 1
ATOM 642 O O . THR A 1 79 ? -7.394 8.638 16.631 1.00 82.31 79 THR A O 1
ATOM 645 N N . GLY A 1 80 ? -7.214 6.472 17.169 1.00 88.44 80 GLY A N 1
ATOM 646 C CA . GLY A 1 80 ? -8.062 5.998 16.077 1.00 88.44 80 GLY A CA 1
ATOM 647 C C . GLY A 1 80 ? -7.312 5.661 14.786 1.00 88.44 80 GLY A C 1
ATOM 648 O O . GLY A 1 80 ? -6.220 5.106 14.811 1.00 88.44 80 GLY A O 1
ATOM 649 N N . TYR A 1 81 ? -7.965 5.893 13.648 1.00 95.44 81 TYR A N 1
ATOM 650 C CA . TYR A 1 81 ? -7.519 5.420 12.337 1.00 95.44 81 TYR A CA 1
ATOM 651 C C . TYR A 1 81 ? -6.966 6.568 11.498 1.00 95.44 81 TYR A C 1
ATOM 653 O O . TYR A 1 81 ? -7.679 7.533 11.238 1.00 95.44 81 TYR A O 1
ATOM 661 N N . ALA A 1 82 ? -5.715 6.436 11.058 1.00 96.06 82 ALA A N 1
ATOM 662 C CA . ALA A 1 82 ? -5.050 7.418 10.203 1.00 96.06 82 ALA A CA 1
ATOM 663 C C . ALA A 1 82 ? -5.157 7.078 8.704 1.00 96.06 82 ALA A C 1
ATOM 665 O O . ALA A 1 82 ? -5.134 7.973 7.866 1.00 96.06 82 ALA A O 1
ATOM 666 N N . GLY A 1 83 ? -5.296 5.799 8.359 1.00 97.25 83 GLY A N 1
ATOM 667 C CA . GLY A 1 83 ? -5.259 5.288 6.989 1.00 97.25 83 GLY A CA 1
ATOM 668 C C . GLY A 1 83 ? -4.689 3.868 6.964 1.00 97.25 83 GLY A C 1
ATOM 669 O O . GLY A 1 83 ? -4.146 3.421 7.981 1.00 97.25 83 GLY A O 1
ATOM 670 N N . PRO A 1 84 ? -4.795 3.148 5.836 1.00 97.88 84 PRO A N 1
ATOM 671 C CA .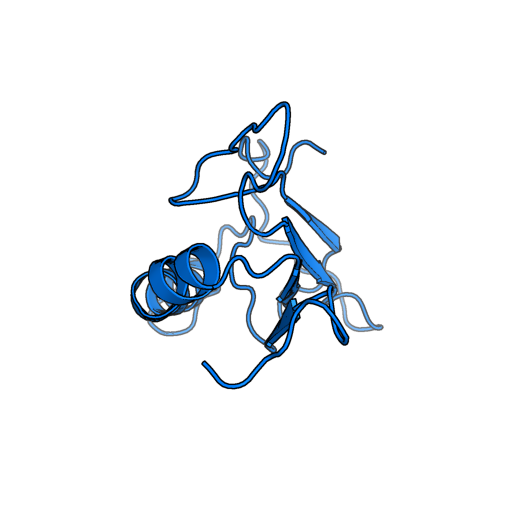 PRO A 1 84 ? -4.135 1.861 5.693 1.00 97.88 84 PRO A CA 1
ATOM 672 C C . PRO A 1 84 ? -2.613 2.036 5.692 1.00 97.88 84 PRO A C 1
ATOM 674 O O . PRO A 1 84 ? -2.085 3.019 5.166 1.00 97.88 84 PRO A O 1
ATOM 677 N N . VAL A 1 85 ? -1.897 1.042 6.212 1.00 97.81 85 VAL A N 1
ATOM 678 C CA . VAL A 1 85 ? -0.473 0.867 5.908 1.00 97.81 85 VAL A CA 1
ATOM 679 C C . VAL A 1 85 ? -0.353 -0.034 4.684 1.00 97.81 85 VAL A C 1
ATOM 681 O O . VAL A 1 85 ? -0.907 -1.133 4.640 1.00 97.81 85 VAL A O 1
ATOM 684 N N . VAL A 1 86 ? 0.375 0.433 3.675 1.00 98.19 86 VAL A N 1
ATOM 685 C CA . VAL A 1 86 ? 0.633 -0.319 2.449 1.00 98.19 86 VAL A CA 1
ATOM 686 C C . VAL A 1 86 ? 1.960 -1.041 2.597 1.00 98.19 86 VAL A C 1
ATOM 688 O O . VAL A 1 86 ? 2.973 -0.434 2.951 1.00 98.19 86 VAL A O 1
ATOM 691 N N . VAL A 1 87 ? 1.964 -2.339 2.319 1.00 98.25 87 VAL A N 1
ATOM 692 C CA . VAL A 1 87 ? 3.167 -3.165 2.368 1.00 98.25 87 VAL A CA 1
ATOM 693 C C . VAL A 1 87 ? 3.310 -3.913 1.053 1.00 98.25 87 VAL A C 1
ATOM 695 O O . VAL A 1 87 ? 2.445 -4.697 0.669 1.00 98.25 87 VAL A O 1
ATOM 698 N N . ASN A 1 88 ? 4.424 -3.684 0.371 1.00 97.50 88 ASN A N 1
ATOM 699 C CA . ASN A 1 88 ? 4.817 -4.445 -0.798 1.00 97.50 88 ASN A CA 1
ATOM 700 C C . ASN A 1 88 ? 5.766 -5.580 -0.394 1.00 97.50 88 ASN A C 1
ATOM 702 O O . ASN A 1 88 ? 6.811 -5.331 0.212 1.00 97.50 88 ASN A O 1
ATOM 706 N N . LEU A 1 89 ? 5.406 -6.813 -0.749 1.00 96.69 89 LEU A N 1
ATOM 707 C CA . LEU A 1 89 ? 6.086 -8.055 -0.364 1.00 96.69 89 LEU A CA 1
ATOM 708 C C . LEU A 1 89 ? 6.418 -8.924 -1.595 1.00 96.69 89 LEU A C 1
ATOM 710 O O . LEU A 1 89 ? 6.219 -10.135 -1.586 1.00 96.69 89 LEU A O 1
ATOM 714 N N . GLY A 1 90 ? 6.901 -8.321 -2.687 1.00 96.81 90 GLY A N 1
ATOM 715 C CA . GLY A 1 90 ? 7.132 -9.033 -3.956 1.00 96.81 90 GLY A CA 1
ATOM 716 C C . GLY A 1 90 ? 8.415 -9.873 -4.038 1.00 96.81 90 GLY A C 1
ATOM 717 O O . GLY A 1 90 ? 8.662 -10.518 -5.050 1.00 96.81 90 GLY A O 1
ATOM 718 N N . MET A 1 91 ? 9.258 -9.875 -3.008 1.00 96.12 91 MET A N 1
ATOM 719 C CA . MET A 1 91 ? 10.593 -10.493 -3.000 1.00 96.12 91 MET A CA 1
ATOM 720 C C . MET A 1 91 ? 10.592 -11.976 -2.579 1.00 96.12 91 MET A C 1
ATOM 722 O O . MET A 1 91 ? 11.409 -12.407 -1.772 1.00 96.12 91 MET A O 1
ATOM 726 N N . GLY A 1 92 ? 9.669 -12.775 -3.117 1.00 96.12 92 GLY A N 1
ATOM 727 C CA . GLY A 1 92 ? 9.501 -14.186 -2.734 1.00 96.12 92 GLY A CA 1
ATOM 728 C C . 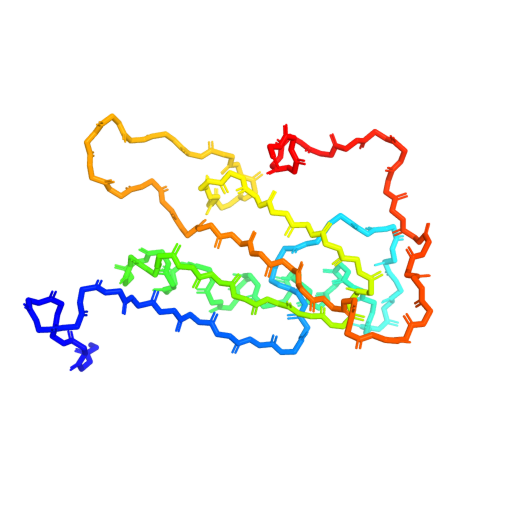GLY A 1 92 ? 10.554 -15.165 -3.282 1.00 96.12 92 GLY A C 1
ATOM 729 O O . GLY A 1 92 ? 10.487 -16.347 -2.963 1.00 96.12 92 GLY A O 1
ATOM 730 N N . GLY A 1 93 ? 11.497 -14.708 -4.116 1.00 96.31 93 GLY A N 1
ATOM 731 C CA . GLY A 1 93 ? 12.550 -15.554 -4.703 1.00 96.31 93 GLY A CA 1
ATOM 732 C C . GLY A 1 93 ? 12.986 -15.170 -6.123 1.00 96.31 93 GLY A C 1
ATOM 733 O O . GLY A 1 93 ? 14.024 -15.630 -6.588 1.00 96.31 93 GLY A O 1
ATOM 734 N N . ALA A 1 94 ? 12.228 -14.312 -6.811 1.00 95.25 94 ALA A N 1
ATOM 735 C CA . ALA A 1 94 ? 12.631 -13.744 -8.096 1.00 95.25 94 ALA A CA 1
ATOM 736 C C . ALA A 1 94 ? 13.652 -12.598 -7.929 1.00 95.25 94 ALA A C 1
ATOM 738 O O . ALA A 1 94 ? 13.815 -12.043 -6.842 1.00 95.25 94 ALA A O 1
ATOM 739 N N . GLY A 1 95 ? 14.343 -12.238 -9.017 1.00 96.94 95 GLY A N 1
ATOM 740 C CA . GLY A 1 95 ? 15.362 -11.184 -9.001 1.00 96.94 95 GLY A CA 1
ATOM 741 C C . GLY A 1 95 ? 14.797 -9.813 -8.618 1.00 96.94 95 GLY A C 1
ATOM 742 O O . GLY A 1 95 ? 13.717 -9.441 -9.074 1.00 96.94 95 GLY A O 1
ATOM 743 N N . ASN A 1 96 ? 15.546 -9.061 -7.806 1.00 95.94 96 ASN A N 1
ATOM 744 C CA . ASN A 1 96 ? 15.113 -7.765 -7.280 1.00 95.94 96 ASN A CA 1
ATOM 745 C C . ASN A 1 96 ? 14.825 -6.738 -8.383 1.00 95.94 96 ASN A C 1
ATOM 747 O O . ASN A 1 96 ? 15.632 -6.555 -9.303 1.00 95.94 96 ASN A O 1
ATOM 751 N N . SER A 1 97 ? 13.731 -5.998 -8.215 1.00 95.69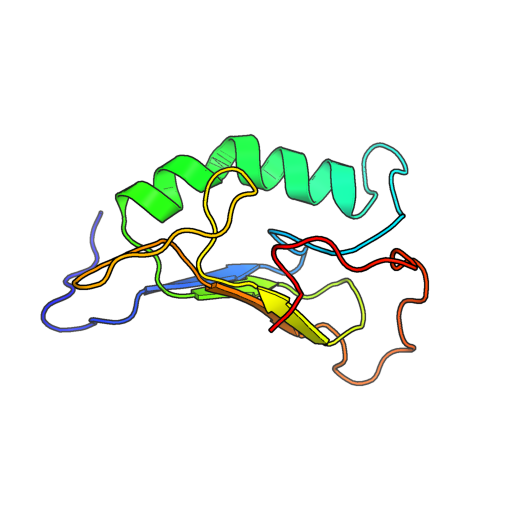 97 SER A N 1
ATOM 752 C CA . SER A 1 97 ? 13.412 -4.825 -9.029 1.00 95.69 97 SER A CA 1
ATOM 753 C C . SER A 1 97 ? 14.391 -3.691 -8.714 1.00 95.69 97 SER A C 1
ATOM 755 O O . SER A 1 97 ? 14.681 -3.411 -7.550 1.00 95.69 97 SER A O 1
ATOM 757 N N . ARG A 1 98 ? 14.936 -3.055 -9.757 1.00 93.19 98 ARG A N 1
ATOM 758 C CA . ARG A 1 98 ? 15.996 -2.028 -9.642 1.00 93.19 98 ARG A CA 1
ATOM 759 C C . ARG A 1 98 ? 15.506 -0.610 -9.931 1.00 93.19 98 ARG A C 1
ATOM 761 O O . ARG A 1 98 ? 16.224 0.351 -9.682 1.00 93.19 98 ARG A O 1
ATOM 768 N N . ASN A 1 99 ? 14.299 -0.490 -10.463 1.00 93.94 99 ASN A N 1
ATOM 769 C CA . ASN A 1 99 ? 13.636 0.742 -10.862 1.00 93.94 99 ASN A CA 1
ATOM 770 C C . ASN A 1 99 ? 13.024 1.464 -9.655 1.00 93.94 99 ASN A C 1
ATOM 772 O O . ASN A 1 99 ? 11.822 1.659 -9.622 1.00 93.94 99 ASN A O 1
ATOM 776 N N . VAL A 1 100 ? 13.830 1.849 -8.664 1.00 92.69 100 VAL A N 1
ATOM 777 C CA . VAL A 1 100 ? 13.399 2.623 -7.481 1.00 92.69 100 VAL A CA 1
ATOM 778 C C . VAL A 1 100 ? 13.975 4.038 -7.523 1.00 92.69 100 VAL A C 1
ATOM 780 O O . VAL A 1 100 ? 15.043 4.254 -8.102 1.00 92.69 100 VAL A O 1
ATOM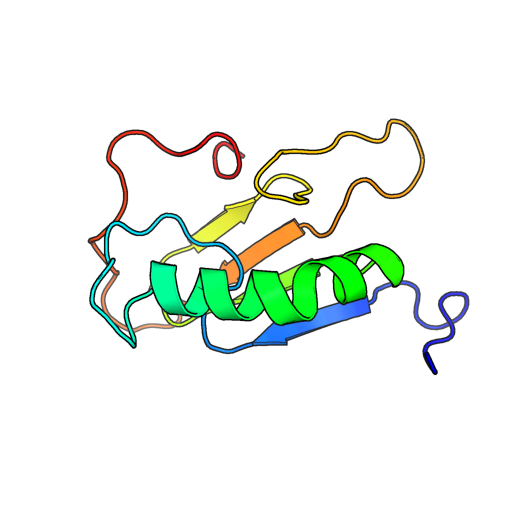 783 N N . HIS A 1 101 ? 13.304 5.018 -6.913 1.00 90.19 101 HIS A N 1
ATOM 784 C CA . HIS A 1 101 ? 13.845 6.377 -6.855 1.00 90.19 101 HIS A CA 1
ATOM 785 C C . HIS A 1 101 ? 15.086 6.440 -5.953 1.00 90.19 101 HIS A C 1
ATOM 787 O O . HIS A 1 101 ? 15.166 5.786 -4.913 1.00 90.19 101 HIS A O 1
ATOM 793 N N . TRP A 1 102 ? 16.059 7.278 -6.326 1.00 86.94 102 TRP A N 1
ATOM 794 C CA . TRP A 1 102 ? 17.277 7.475 -5.528 1.00 86.94 102 TRP A CA 1
ATOM 795 C C . TRP A 1 102 ? 16.979 8.132 -4.172 1.00 86.94 102 TRP A C 1
ATOM 797 O O . TRP A 1 102 ? 17.492 7.713 -3.135 1.00 86.94 102 TRP A O 1
ATOM 807 N N . VAL A 1 103 ? 16.094 9.136 -4.171 1.00 88.38 103 VAL A N 1
ATOM 808 C CA . VAL A 1 103 ? 15.551 9.739 -2.950 1.00 88.38 103 VAL A CA 1
ATOM 809 C C . VAL A 1 103 ? 14.196 9.116 -2.661 1.00 88.38 103 VAL A C 1
ATOM 811 O O . VAL A 1 103 ? 13.250 9.316 -3.420 1.00 88.38 103 VAL A O 1
ATOM 814 N N . ARG A 1 104 ? 14.078 8.423 -1.525 1.00 85.50 104 ARG A N 1
ATOM 815 C CA . ARG A 1 104 ? 12.811 7.794 -1.143 1.00 85.50 104 ARG A CA 1
ATOM 816 C C . ARG A 1 104 ? 11.719 8.840 -0.871 1.00 85.50 104 ARG A C 1
ATOM 818 O O . ARG A 1 104 ? 11.933 9.745 -0.037 1.00 85.50 104 ARG A O 1
ATOM 825 N N . PRO A 1 105 ? 10.536 8.701 -1.498 1.00 88.75 105 PRO A N 1
ATOM 826 C CA . PRO A 1 105 ? 9.365 9.510 -1.185 1.00 88.75 105 PRO A CA 1
ATOM 827 C C . PRO A 1 105 ? 8.993 9.430 0.298 1.00 88.75 105 PRO A C 1
ATOM 829 O O . PRO A 1 105 ? 9.255 8.427 0.963 1.00 88.75 105 PRO A O 1
ATOM 832 N N . ARG A 1 106 ? 8.351 10.485 0.821 1.00 91.31 106 ARG A N 1
ATOM 833 C CA . ARG A 1 106 ? 8.038 10.621 2.259 1.00 91.31 106 ARG A CA 1
ATOM 834 C C . ARG A 1 106 ? 7.297 9.410 2.822 1.00 91.31 106 ARG A C 1
ATOM 836 O O . ARG A 1 106 ? 7.591 8.994 3.937 1.00 91.31 106 ARG A O 1
ATOM 843 N N . ILE A 1 107 ? 6.376 8.840 2.045 1.00 94.69 107 ILE A N 1
ATOM 844 C CA . ILE A 1 107 ? 5.550 7.725 2.504 1.00 94.69 107 ILE A CA 1
ATOM 845 C C . ILE A 1 107 ? 6.354 6.452 2.801 1.00 94.69 107 ILE A C 1
ATOM 847 O O . ILE A 1 107 ? 5.883 5.660 3.600 1.00 94.69 107 ILE A O 1
ATOM 851 N N . TRP A 1 108 ? 7.568 6.290 2.255 1.00 92.62 108 TRP A N 1
ATOM 852 C CA . TRP A 1 108 ? 8.401 5.075 2.348 1.00 92.62 108 TRP A CA 1
ATOM 853 C C . TRP A 1 108 ? 9.592 5.174 3.315 1.00 92.62 108 TRP A C 1
ATOM 855 O O . TRP A 1 108 ? 10.524 4.371 3.241 1.00 92.62 108 TRP A O 1
ATOM 865 N N . ARG A 1 109 ? 9.634 6.193 4.178 1.00 83.50 109 ARG A N 1
ATOM 866 C CA . ARG A 1 109 ? 10.802 6.485 5.033 1.00 83.50 109 ARG A CA 1
ATOM 867 C C . ARG A 1 109 ? 10.826 5.728 6.377 1.00 83.50 109 ARG A C 1
ATOM 869 O O . ARG A 1 109 ? 11.571 6.142 7.259 1.00 83.50 109 ARG A O 1
ATOM 876 N N . PHE A 1 110 ? 10.047 4.651 6.535 1.00 59.97 110 PHE A N 1
ATOM 877 C CA . PHE A 1 110 ? 9.833 3.944 7.810 1.00 59.97 110 PHE A CA 1
ATOM 878 C C . PHE A 1 110 ? 10.106 2.439 7.742 1.00 59.97 110 PHE A C 1
ATOM 880 O O . PHE A 1 110 ? 9.833 1.808 6.700 1.00 59.97 110 PHE A O 1
#